Protein AF-A0A0D7E0D4-F1 (afdb_monomer_lite)

pLDDT: mean 82.54, std 16.62, range [29.22, 98.38]

Organism: Rhodopseudomonas palustris (NCBI:txid1076)

Structure (mmCIF, N/CA/C/O backbone):
data_AF-A0A0D7E0D4-F1
#
_entry.id   AF-A0A0D7E0D4-F1
#
loop_
_atom_site.group_PDB
_atom_site.id
_atom_site.type_symbol
_atom_site.label_atom_id
_atom_site.label_alt_id
_atom_site.label_comp_id
_atom_site.label_asym_id
_atom_site.label_entity_id
_atom_site.label_seq_id
_atom_site.pdbx_PDB_ins_code
_atom_site.Cartn_x
_atom_site.Cartn_y
_atom_site.Cartn_z
_atom_site.occupancy
_atom_site.B_iso_or_equiv
_atom_site.auth_seq_id
_atom_site.auth_comp_id
_atom_site.auth_asym_id
_atom_site.auth_atom_id
_atom_site.pdbx_PDB_model_num
ATOM 1 N N . THR A 1 1 ? 27.870 -10.662 -4.556 1.00 57.59 1 THR A N 1
ATOM 2 C CA . THR A 1 1 ? 27.276 -10.655 -5.918 1.00 57.59 1 THR A CA 1
ATOM 3 C C . THR A 1 1 ? 26.725 -9.267 -6.205 1.00 57.59 1 THR A C 1
ATOM 5 O O . THR A 1 1 ? 26.633 -8.483 -5.268 1.00 57.59 1 THR A O 1
ATOM 8 N N . LYS A 1 2 ? 26.373 -8.930 -7.459 1.00 58.34 2 LYS A N 1
ATOM 9 C CA . LYS A 1 2 ? 25.719 -7.643 -7.781 1.00 58.34 2 LYS A CA 1
ATOM 10 C C . LYS A 1 2 ? 24.491 -7.427 -6.877 1.00 58.34 2 LYS A C 1
ATOM 12 O O . LYS A 1 2 ? 24.387 -6.380 -6.259 1.00 58.34 2 LYS A O 1
ATOM 17 N N . SER A 1 3 ? 23.667 -8.460 -6.689 1.00 55.66 3 SER A N 1
ATOM 18 C CA . SER A 1 3 ? 22.492 -8.448 -5.804 1.00 55.66 3 SER A CA 1
ATOM 19 C C . SER A 1 3 ? 22.820 -8.117 -4.343 1.00 55.66 3 SER A C 1
ATOM 21 O O . SER A 1 3 ? 22.137 -7.294 -3.750 1.00 55.66 3 SER A O 1
ATOM 23 N N . ALA A 1 4 ? 23.897 -8.683 -3.782 1.00 60.97 4 ALA A N 1
ATOM 24 C CA . ALA A 1 4 ? 24.323 -8.384 -2.411 1.00 60.97 4 ALA A CA 1
ATOM 25 C C . ALA A 1 4 ? 24.809 -6.931 -2.238 1.00 60.97 4 ALA A C 1
ATOM 27 O O . ALA A 1 4 ? 24.509 -6.309 -1.228 1.00 60.97 4 ALA A O 1
ATOM 28 N N . LEU A 1 5 ? 25.504 -6.377 -3.239 1.00 62.91 5 LEU A N 1
ATOM 29 C CA . LEU A 1 5 ? 25.974 -4.988 -3.209 1.00 62.91 5 LEU A CA 1
ATOM 30 C C . LEU A 1 5 ? 24.803 -3.991 -3.310 1.00 62.91 5 LEU A C 1
ATOM 32 O O . LEU A 1 5 ? 24.777 -2.994 -2.601 1.00 62.91 5 LEU A O 1
ATOM 36 N N . TYR A 1 6 ? 23.811 -4.278 -4.162 1.00 60.16 6 TYR A N 1
ATOM 37 C CA . TYR A 1 6 ? 22.589 -3.468 -4.247 1.00 60.16 6 TYR A CA 1
ATOM 38 C C . TYR A 1 6 ? 21.739 -3.572 -2.975 1.00 60.16 6 TYR A C 1
ATOM 40 O O . TYR A 1 6 ? 21.201 -2.564 -2.532 1.00 60.16 6 TYR A O 1
ATOM 48 N N . ALA A 1 7 ? 21.641 -4.760 -2.367 1.00 60.97 7 ALA A N 1
ATOM 49 C CA . ALA A 1 7 ? 20.946 -4.936 -1.094 1.00 60.97 7 ALA A CA 1
ATOM 50 C C . ALA A 1 7 ? 21.592 -4.107 0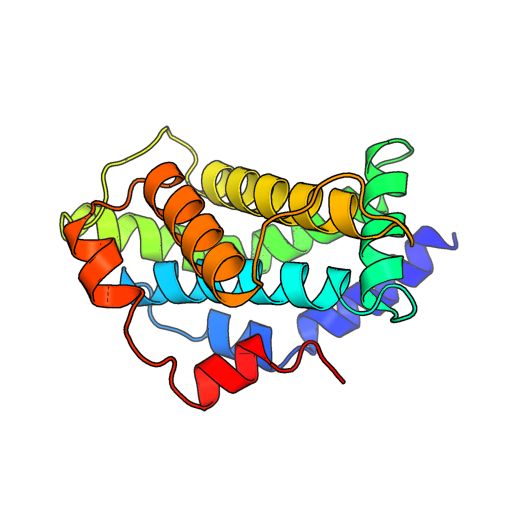.028 1.00 60.97 7 ALA A C 1
ATOM 52 O O . ALA A 1 7 ? 20.876 -3.462 0.783 1.00 60.97 7 ALA A O 1
ATOM 53 N N . GLU A 1 8 ? 22.926 -4.071 0.101 1.00 60.62 8 GLU A N 1
ATOM 54 C CA . GLU A 1 8 ? 23.665 -3.280 1.093 1.00 60.62 8 GLU A CA 1
ATOM 55 C C . GLU A 1 8 ? 23.474 -1.764 0.900 1.00 60.62 8 GLU A C 1
ATOM 57 O O . GLU A 1 8 ? 23.229 -1.054 1.869 1.00 60.62 8 GLU A O 1
ATOM 62 N N . ILE A 1 9 ? 23.479 -1.272 -0.344 1.00 62.53 9 ILE A N 1
ATOM 63 C CA . ILE A 1 9 ? 23.213 0.147 -0.653 1.00 62.53 9 ILE A CA 1
ATOM 64 C C . ILE A 1 9 ? 21.772 0.536 -0.277 1.00 62.53 9 ILE A C 1
ATOM 66 O O . ILE A 1 9 ? 21.544 1.555 0.367 1.00 62.53 9 ILE A O 1
ATOM 70 N N . LEU A 1 10 ? 20.791 -0.311 -0.594 1.00 57.97 10 LEU A N 1
ATOM 71 C CA . LEU A 1 10 ? 19.379 -0.055 -0.276 1.00 57.97 10 LEU A CA 1
ATOM 72 C C . LEU A 1 10 ? 19.055 -0.223 1.218 1.00 57.97 10 LEU A C 1
ATOM 74 O O . LEU A 1 10 ? 18.122 0.396 1.741 1.00 57.97 10 LEU A O 1
ATOM 78 N N . ALA A 1 11 ? 19.840 -1.034 1.929 1.00 58.31 11 ALA A N 1
ATOM 79 C CA . ALA A 1 11 ? 19.812 -1.085 3.383 1.00 58.31 11 ALA A CA 1
ATOM 80 C C . ALA A 1 11 ? 20.199 0.269 3.990 1.00 58.31 11 ALA A C 1
ATOM 82 O O . ALA A 1 11 ? 19.613 0.677 4.982 1.00 58.31 11 ALA A O 1
ATOM 83 N N . ASP A 1 12 ? 21.129 0.998 3.394 1.00 56.28 12 ASP A N 1
ATOM 84 C CA . ASP A 1 12 ? 21.481 2.323 3.896 1.00 56.28 12 ASP A CA 1
ATOM 85 C C . ASP A 1 12 ? 20.400 3.355 3.516 1.00 56.28 12 ASP A C 1
ATOM 87 O O . ASP A 1 12 ? 19.991 4.175 4.334 1.00 56.28 12 ASP A O 1
ATOM 91 N N . GLU A 1 13 ? 19.817 3.246 2.317 1.00 55.47 13 GLU A N 1
ATOM 92 C CA . GLU A 1 13 ? 18.820 4.202 1.814 1.00 55.47 13 GLU A CA 1
ATOM 93 C C . GLU A 1 13 ? 17.465 4.161 2.537 1.00 55.47 13 GLU A C 1
ATOM 95 O O . GLU A 1 13 ? 16.979 5.216 2.945 1.00 55.47 13 GLU A O 1
ATOM 100 N N . CYS A 1 14 ? 16.854 2.989 2.785 1.00 54.41 14 CYS A N 1
ATOM 101 C CA . CYS A 1 14 ? 15.594 2.974 3.556 1.00 54.41 14 CYS A CA 1
ATOM 102 C C . CYS A 1 14 ? 15.809 3.390 5.023 1.00 54.41 14 CYS A C 1
ATOM 104 O O . CYS A 1 14 ? 14.883 3.893 5.655 1.00 54.41 14 CYS A O 1
ATOM 106 N N . ASP A 1 15 ? 17.016 3.191 5.572 1.00 53.97 15 ASP A N 1
ATOM 107 C CA . ASP A 1 15 ? 17.355 3.664 6.923 1.00 53.97 15 ASP A CA 1
ATOM 108 C C . ASP A 1 15 ? 17.705 5.152 6.931 1.00 53.97 15 ASP A C 1
ATOM 110 O O . ASP A 1 15 ? 17.663 5.783 7.988 1.00 53.97 15 ASP A O 1
ATOM 114 N N . ALA A 1 16 ? 18.027 5.741 5.780 1.00 50.19 16 ALA A N 1
ATOM 115 C CA . ALA A 1 16 ? 18.316 7.157 5.621 1.00 50.19 16 ALA A CA 1
ATOM 116 C C . ALA A 1 16 ? 17.077 7.986 5.250 1.00 50.19 16 ALA A C 1
ATOM 118 O O . ALA A 1 16 ? 17.073 9.174 5.579 1.00 50.19 16 ALA A O 1
ATOM 119 N N . ASP A 1 17 ? 16.030 7.384 4.668 1.00 59.03 17 ASP A N 1
ATOM 120 C CA . ASP A 1 17 ? 14.858 8.093 4.142 1.00 59.03 17 ASP A CA 1
ATOM 121 C C . ASP A 1 17 ? 14.114 8.913 5.224 1.00 59.03 17 ASP A C 1
ATOM 123 O O . ASP A 1 17 ? 13.445 8.362 6.110 1.00 59.03 17 ASP A O 1
ATOM 127 N N . PRO A 1 18 ? 14.199 10.257 5.173 1.00 58.72 18 PRO A N 1
ATOM 128 C CA . PRO A 1 18 ? 13.517 11.135 6.116 1.00 58.72 18 PRO A CA 1
ATOM 129 C C . PRO A 1 18 ? 11.992 11.071 5.999 1.00 58.72 18 PRO A C 1
ATOM 131 O O . PRO A 1 18 ? 11.300 11.367 6.974 1.00 58.72 18 PRO A O 1
ATOM 134 N N . GLY A 1 19 ? 11.468 10.723 4.822 1.00 62.59 19 GLY A N 1
ATOM 135 C CA . GLY A 1 19 ? 10.041 10.634 4.577 1.00 62.59 19 GLY A CA 1
ATOM 136 C C . GLY A 1 19 ? 9.424 9.400 5.207 1.00 62.59 19 GLY A C 1
ATOM 137 O O . GLY A 1 19 ? 8.517 9.520 6.036 1.00 62.59 19 GLY A O 1
ATOM 138 N N . LEU A 1 20 ? 10.009 8.233 4.947 1.00 65.19 20 LEU A N 1
ATOM 139 C CA . LEU A 1 20 ? 9.653 7.006 5.649 1.00 65.19 20 LEU A CA 1
ATOM 140 C C . LEU A 1 20 ? 9.763 7.172 7.173 1.00 65.19 20 LEU A C 1
ATOM 142 O O . LEU A 1 20 ? 8.836 6.820 7.898 1.00 65.19 20 LEU A O 1
ATOM 146 N N . LYS A 1 21 ? 10.830 7.806 7.680 1.00 68.12 21 LYS A N 1
ATOM 147 C CA . LYS A 1 21 ? 10.969 8.117 9.119 1.00 68.12 21 LYS A CA 1
ATOM 148 C C . LYS A 1 21 ? 9.845 8.999 9.662 1.00 68.12 21 LYS A C 1
ATOM 150 O O . LYS A 1 21 ? 9.375 8.759 10.772 1.00 68.12 21 LYS A O 1
ATOM 155 N N . GLY A 1 22 ? 9.416 10.006 8.901 1.00 69.12 22 GLY A N 1
ATOM 156 C CA . GLY A 1 22 ? 8.296 10.872 9.270 1.00 69.12 22 GLY A CA 1
ATOM 157 C C . GLY A 1 22 ? 6.977 10.105 9.373 1.00 69.12 22 GLY A C 1
ATOM 158 O O . GLY A 1 22 ? 6.237 10.294 10.335 1.00 69.12 22 GLY A O 1
ATOM 159 N N . LEU A 1 23 ? 6.718 9.190 8.433 1.00 69.44 23 LEU A N 1
ATOM 160 C CA . LEU A 1 23 ? 5.543 8.311 8.450 1.00 69.44 23 LEU A CA 1
ATOM 161 C C . LEU A 1 23 ? 5.565 7.333 9.629 1.00 69.44 23 LEU A C 1
ATOM 163 O O . LEU A 1 23 ? 4.542 7.127 10.278 1.00 69.44 23 LEU A O 1
ATOM 167 N N . LEU A 1 24 ? 6.732 6.763 9.935 1.00 72.12 24 LEU A N 1
ATOM 168 C CA . LEU A 1 24 ? 6.920 5.832 11.052 1.00 72.12 24 LEU A CA 1
ATOM 169 C C . LEU A 1 24 ? 6.795 6.503 12.430 1.00 72.12 24 LEU A C 1
ATOM 171 O O . LEU A 1 24 ? 6.520 5.820 13.414 1.00 72.12 24 LEU A O 1
ATOM 175 N N . ALA A 1 25 ? 6.989 7.821 12.511 1.00 79.06 25 ALA A N 1
ATOM 176 C CA . ALA A 1 25 ? 6.849 8.591 13.747 1.00 79.06 25 ALA A CA 1
ATOM 177 C C . ALA A 1 25 ? 5.394 8.979 14.075 1.00 79.06 25 ALA A C 1
ATOM 179 O O . ALA A 1 25 ? 5.139 9.518 15.154 1.00 79.06 25 ALA A O 1
ATOM 180 N N . LEU A 1 26 ? 4.447 8.739 13.161 1.00 82.31 26 LEU A N 1
ATOM 181 C CA . LEU A 1 26 ? 3.038 9.055 13.379 1.00 82.31 26 LEU A CA 1
ATOM 182 C C . LEU A 1 26 ? 2.428 8.157 14.461 1.00 82.31 26 LEU A C 1
ATOM 184 O O . LEU A 1 26 ? 2.686 6.954 14.528 1.00 82.31 26 LEU A O 1
ATOM 188 N N . GLU A 1 27 ? 1.560 8.739 15.288 1.00 90.88 27 GLU A N 1
ATOM 189 C CA . GLU A 1 27 ? 0.795 7.969 16.266 1.00 90.88 27 GLU A CA 1
ATOM 190 C C . GLU A 1 27 ? -0.191 7.031 15.544 1.00 90.88 27 GLU A C 1
ATOM 192 O O . GLU A 1 27 ? -0.922 7.483 14.656 1.00 90.88 27 GLU A O 1
ATOM 197 N N . PRO A 1 28 ? -0.258 5.733 15.891 1.00 94.88 28 PRO A N 1
ATOM 198 C CA . PRO A 1 28 ? -1.167 4.805 15.227 1.00 94.88 28 PRO A CA 1
ATOM 199 C C . PRO A 1 28 ? -2.644 5.208 15.355 1.00 94.88 28 PRO A C 1
ATOM 201 O O . PRO A 1 28 ? -3.175 5.330 16.460 1.00 94.88 28 PRO A O 1
ATOM 204 N N . SER A 1 29 ? -3.322 5.376 14.219 1.00 95.69 29 SER A N 1
ATOM 205 C CA . SER A 1 29 ? -4.721 5.818 14.127 1.00 95.69 29 SER A CA 1
ATOM 206 C C . SER A 1 29 ? -5.329 5.467 12.762 1.00 95.69 29 SER A C 1
ATOM 208 O O . SER A 1 29 ? -4.601 5.103 11.835 1.00 95.69 29 SER A O 1
ATOM 210 N N . THR A 1 30 ? -6.651 5.615 12.606 1.00 96.56 30 THR A N 1
ATOM 211 C CA . THR A 1 30 ? -7.327 5.495 11.299 1.00 96.56 30 THR A CA 1
ATOM 212 C C . THR A 1 30 ? -6.719 6.451 10.269 1.00 96.56 30 THR A C 1
ATOM 214 O O . THR A 1 30 ? -6.446 6.058 9.136 1.00 96.56 30 THR A O 1
ATOM 217 N N . GLU A 1 31 ? -6.416 7.684 10.678 1.00 94.38 31 GLU A N 1
ATOM 218 C CA . GLU A 1 31 ? -5.762 8.684 9.832 1.00 94.38 31 GLU A CA 1
ATOM 219 C C . GLU A 1 31 ? -4.360 8.243 9.398 1.00 94.38 31 GLU A C 1
ATOM 221 O O . GLU A 1 31 ? -4.038 8.293 8.212 1.00 94.38 31 GLU A O 1
ATOM 226 N N . THR A 1 32 ? -3.547 7.732 10.324 1.00 92.75 32 THR A N 1
ATOM 227 C CA . THR A 1 32 ? -2.203 7.216 10.021 1.00 92.75 32 THR A CA 1
ATOM 228 C C . THR A 1 32 ? -2.256 6.065 9.022 1.00 92.75 32 THR A C 1
ATOM 230 O O . THR A 1 32 ? -1.444 6.013 8.099 1.00 92.75 32 THR A O 1
ATOM 233 N N . LEU A 1 33 ? -3.243 5.173 9.137 1.00 94.62 33 LEU A N 1
ATOM 234 C CA . LEU A 1 33 ? -3.441 4.090 8.174 1.00 94.62 33 LEU A CA 1
ATOM 235 C C . LEU A 1 33 ? -3.744 4.620 6.764 1.00 94.62 33 LEU A C 1
ATOM 237 O O . LEU A 1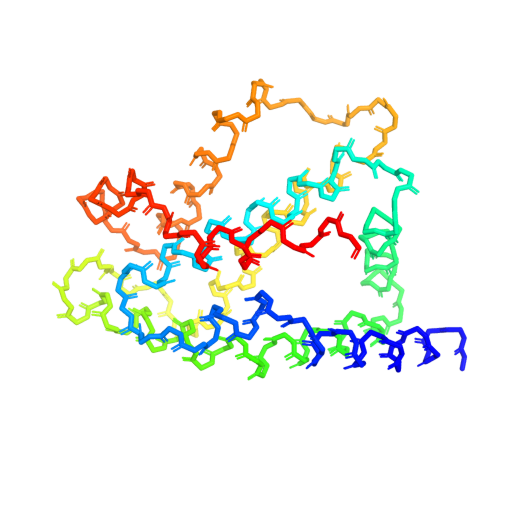 33 ? -3.173 4.133 5.787 1.00 94.62 33 LEU A O 1
ATOM 241 N N . VAL A 1 34 ? -4.598 5.641 6.656 1.00 94.69 34 VAL A N 1
ATOM 242 C CA . VAL A 1 34 ? -4.905 6.302 5.379 1.00 94.69 34 VAL A CA 1
ATOM 243 C C . VAL A 1 34 ? -3.668 6.991 4.808 1.00 94.69 34 VAL A C 1
ATOM 245 O O . VAL A 1 34 ? -3.390 6.854 3.618 1.00 94.69 34 VAL A O 1
ATOM 248 N N . VAL A 1 35 ? -2.885 7.675 5.644 1.00 91.00 35 VAL A N 1
ATOM 249 C CA . VAL A 1 35 ? -1.636 8.335 5.238 1.00 91.00 35 VAL A CA 1
ATOM 250 C C . VAL A 1 35 ? -0.626 7.315 4.697 1.00 91.00 35 VAL A C 1
ATOM 252 O O . VAL A 1 35 ? -0.042 7.552 3.642 1.00 91.00 35 VAL A O 1
ATOM 255 N N . LEU A 1 36 ? -0.459 6.161 5.357 1.00 90.75 36 LEU A N 1
ATOM 256 C CA . LEU A 1 36 ? 0.427 5.086 4.892 1.00 90.75 36 LEU A CA 1
ATOM 257 C C . LEU A 1 36 ? 0.013 4.558 3.513 1.00 90.75 36 LEU A C 1
ATOM 259 O O . LEU A 1 36 ? 0.857 4.400 2.631 1.00 90.75 36 LEU A O 1
ATOM 263 N N . VAL A 1 37 ? -1.285 4.314 3.306 1.00 93.31 37 VAL A N 1
ATOM 264 C CA . VAL A 1 37 ? -1.796 3.840 2.011 1.00 93.31 37 VAL A CA 1
ATOM 265 C C . VAL A 1 37 ? -1.603 4.893 0.922 1.00 93.31 37 VAL A C 1
ATOM 267 O O . VAL A 1 37 ? -1.126 4.556 -0.159 1.00 93.31 37 VAL A O 1
ATOM 270 N N . ARG A 1 38 ? -1.912 6.164 1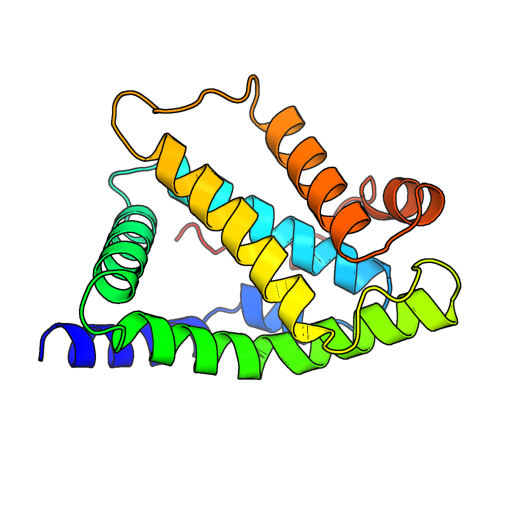.200 1.00 90.75 38 ARG A N 1
ATOM 271 C CA . ARG A 1 38 ? -1.701 7.264 0.245 1.00 90.75 38 ARG A CA 1
ATOM 272 C C . ARG A 1 38 ? -0.232 7.428 -0.122 1.00 90.75 38 ARG A C 1
ATOM 274 O O . ARG A 1 38 ? 0.071 7.578 -1.301 1.00 90.75 38 ARG A O 1
ATOM 281 N N . GLY A 1 39 ? 0.667 7.359 0.860 1.00 85.94 39 GLY A N 1
ATOM 282 C CA . GLY A 1 39 ? 2.108 7.431 0.624 1.00 85.94 39 GLY A CA 1
ATOM 283 C C . GLY A 1 39 ? 2.587 6.313 -0.293 1.00 85.94 39 GLY A C 1
ATOM 284 O O . GLY A 1 39 ? 3.199 6.580 -1.320 1.00 85.94 39 GLY A O 1
ATOM 285 N N . MET A 1 40 ? 2.187 5.075 -0.000 1.00 88.50 40 MET A N 1
ATOM 286 C CA . MET A 1 40 ? 2.501 3.925 -0.845 1.00 88.50 40 MET A CA 1
ATOM 287 C C . MET A 1 40 ? 1.943 4.067 -2.273 1.00 88.50 40 MET A C 1
ATOM 289 O O . MET A 1 40 ? 2.648 3.791 -3.239 1.00 88.50 40 MET A O 1
ATOM 293 N N . VAL A 1 41 ? 0.695 4.512 -2.448 1.00 91.31 41 VAL A N 1
ATOM 294 C CA . VAL A 1 41 ? 0.124 4.732 -3.791 1.00 91.31 41 VAL A CA 1
ATOM 295 C C . VAL A 1 41 ? 0.883 5.834 -4.538 1.00 91.31 41 VAL A C 1
ATOM 297 O O . VAL A 1 41 ? 1.211 5.658 -5.713 1.00 91.31 41 VAL A O 1
ATOM 300 N N . GLY A 1 42 ? 1.190 6.941 -3.859 1.00 86.31 42 GLY A N 1
ATOM 301 C CA . GLY A 1 42 ? 1.965 8.053 -4.405 1.00 86.31 42 GLY A CA 1
ATOM 302 C C . GLY A 1 42 ? 3.348 7.618 -4.887 1.00 86.31 42 GLY A C 1
ATOM 303 O O . GLY A 1 42 ? 3.721 7.960 -6.011 1.00 86.31 42 GLY A O 1
ATOM 304 N N . HIS A 1 43 ? 4.046 6.803 -4.094 1.00 83.19 43 HIS A N 1
ATOM 305 C CA . HIS A 1 43 ? 5.365 6.261 -4.413 1.00 83.19 43 HIS A CA 1
ATOM 306 C C . HIS A 1 43 ? 5.395 5.505 -5.737 1.00 83.19 43 HIS A C 1
ATOM 308 O O . HIS A 1 43 ? 6.072 5.885 -6.695 1.00 83.19 43 HIS A O 1
ATOM 314 N N . PHE A 1 44 ? 4.585 4.450 -5.836 1.00 86.81 44 PHE A N 1
ATOM 315 C CA . PHE A 1 44 ? 4.563 3.600 -7.023 1.00 86.81 44 PHE A CA 1
ATOM 316 C C . PHE A 1 44 ? 4.002 4.332 -8.249 1.00 86.81 44 PHE A C 1
ATOM 318 O O . PHE A 1 44 ? 4.396 4.037 -9.382 1.00 86.81 44 PHE A O 1
ATOM 325 N N . ARG A 1 45 ? 3.122 5.325 -8.051 1.00 86.12 45 ARG A N 1
ATOM 326 C CA . ARG A 1 45 ? 2.672 6.206 -9.136 1.00 86.12 45 ARG A CA 1
ATOM 327 C C . ARG A 1 45 ? 3.846 7.009 -9.697 1.00 86.12 45 ARG A C 1
ATOM 329 O O . ARG A 1 45 ? 4.059 6.947 -10.908 1.00 86.12 45 ARG A O 1
ATOM 336 N N . GLN A 1 46 ? 4.606 7.697 -8.842 1.00 81.94 46 GLN A N 1
ATOM 337 C CA . GLN A 1 46 ? 5.777 8.494 -9.236 1.00 81.94 46 GLN A CA 1
ATOM 338 C C . GLN A 1 46 ? 6.832 7.628 -9.938 1.00 81.94 46 GLN A C 1
ATOM 340 O O . GLN A 1 46 ? 7.262 7.960 -11.044 1.00 81.94 46 GLN A O 1
ATOM 345 N N . ALA A 1 47 ? 7.147 6.457 -9.376 1.00 81.31 47 ALA A N 1
ATOM 346 C CA . ALA A 1 47 ? 8.095 5.500 -9.951 1.00 81.31 47 ALA A CA 1
ATOM 347 C C . ALA A 1 47 ? 7.744 5.078 -11.391 1.00 81.31 47 ALA A C 1
ATOM 349 O O . ALA A 1 47 ? 8.623 4.794 -12.205 1.00 81.31 47 ALA A O 1
ATOM 350 N N . SER A 1 48 ? 6.450 5.043 -11.727 1.00 82.12 48 SER A N 1
ATOM 351 C CA . SER A 1 48 ? 5.978 4.678 -13.067 1.00 82.12 48 SER A CA 1
ATOM 352 C C . SER A 1 48 ? 5.952 5.832 -14.080 1.00 82.12 48 SER A C 1
ATOM 354 O O . SER A 1 48 ? 5.846 5.580 -15.278 1.00 82.12 48 SER A O 1
ATOM 356 N N . GLU A 1 49 ? 6.038 7.087 -13.630 1.00 80.88 49 GLU A N 1
ATOM 357 C CA . GLU A 1 49 ? 5.942 8.279 -14.489 1.00 80.88 49 GLU A CA 1
ATOM 358 C C . GLU A 1 49 ? 7.282 8.713 -15.080 1.00 80.88 49 GLU A C 1
ATOM 360 O O . GLU A 1 49 ? 7.305 9.382 -16.114 1.00 80.88 49 GLU A O 1
ATOM 365 N N . ALA A 1 50 ? 8.391 8.277 -14.482 1.00 76.38 50 ALA A N 1
ATOM 366 C CA . ALA A 1 50 ? 9.737 8.535 -14.974 1.00 76.38 50 ALA A CA 1
ATOM 367 C C . ALA A 1 50 ? 10.522 7.218 -15.161 1.00 76.38 50 ALA A C 1
ATOM 369 O O . ALA A 1 50 ? 11.390 6.893 -14.354 1.00 76.38 50 ALA A O 1
ATOM 370 N N . PRO A 1 51 ? 10.268 6.449 -16.243 1.00 65.50 51 PRO A N 1
ATOM 371 C CA . PRO A 1 51 ? 10.833 5.106 -16.435 1.00 65.50 51 PRO A CA 1
ATOM 372 C C . PRO A 1 51 ? 12.366 5.042 -16.545 1.00 65.50 51 PRO A C 1
ATOM 374 O O . PRO A 1 51 ? 12.947 3.957 -16.459 1.00 65.50 51 PRO A O 1
ATOM 377 N N . GLU A 1 52 ? 13.011 6.185 -16.784 1.00 67.44 52 GLU A N 1
ATOM 378 C CA . GLU A 1 52 ? 14.470 6.323 -16.855 1.00 67.44 52 GLU A CA 1
ATOM 379 C C . GLU A 1 52 ? 15.118 6.622 -15.496 1.00 67.44 52 GLU A C 1
ATOM 381 O O . GLU A 1 52 ? 16.337 6.524 -15.371 1.00 67.44 52 GLU A O 1
ATOM 386 N N . GLN A 1 53 ? 14.326 6.963 -14.477 1.00 73.44 53 GLN A N 1
ATOM 387 C CA . GLN A 1 53 ? 14.835 7.207 -13.133 1.00 73.44 53 GLN A CA 1
ATOM 388 C C . GLN A 1 53 ? 15.166 5.902 -12.409 1.00 73.44 53 GLN A C 1
ATOM 390 O O . GLN A 1 53 ? 14.693 4.814 -12.753 1.00 73.44 53 GLN A O 1
ATOM 395 N N . GLU A 1 54 ? 15.998 6.031 -11.380 1.00 73.50 54 GLU A N 1
ATOM 396 C CA . GLU A 1 54 ? 16.494 4.914 -10.585 1.00 73.50 54 GLU A CA 1
ATOM 397 C C . GLU A 1 54 ? 15.359 4.058 -10.007 1.00 73.50 54 GLU A C 1
ATOM 399 O O . GLU A 1 54 ? 15.424 2.830 -10.061 1.00 73.50 54 GLU A O 1
ATOM 404 N N . GLU A 1 55 ? 14.270 4.688 -9.568 1.00 74.38 55 GLU A N 1
ATOM 405 C CA . GLU A 1 55 ? 13.125 4.002 -8.972 1.00 74.38 55 GLU A CA 1
ATOM 406 C C . GLU A 1 55 ? 12.453 3.014 -9.940 1.00 74.38 55 GLU A C 1
ATOM 408 O O . GLU A 1 55 ? 12.167 1.867 -9.596 1.00 74.38 55 GLU A O 1
ATOM 413 N N . ALA A 1 56 ? 12.314 3.381 -11.215 1.00 79.38 56 ALA A N 1
ATOM 414 C CA . ALA A 1 56 ? 11.800 2.475 -12.238 1.00 79.38 56 ALA A CA 1
ATOM 415 C C . ALA A 1 56 ? 12.724 1.264 -12.471 1.00 79.38 56 ALA A C 1
ATOM 417 O O . ALA A 1 56 ? 12.253 0.160 -12.768 1.00 79.38 56 ALA A O 1
ATOM 418 N N . GLN A 1 57 ? 14.041 1.444 -12.329 1.00 81.81 57 GLN A N 1
ATOM 419 C CA . GLN A 1 57 ? 15.002 0.340 -12.389 1.00 81.81 57 GLN A CA 1
ATOM 420 C C . GLN A 1 57 ? 14.916 -0.549 -11.144 1.00 81.81 57 GLN A C 1
ATOM 422 O O . GLN A 1 57 ? 15.015 -1.772 -11.271 1.00 81.81 57 GLN A O 1
ATOM 427 N N . ARG A 1 58 ? 14.655 0.030 -9.966 1.00 81.25 58 ARG A N 1
ATOM 428 C CA . ARG A 1 58 ? 14.415 -0.718 -8.723 1.00 81.25 58 ARG A CA 1
ATOM 429 C C . ARG A 1 58 ? 13.179 -1.607 -8.836 1.00 81.25 58 ARG A C 1
ATOM 431 O O . ARG A 1 58 ? 13.263 -2.786 -8.495 1.00 81.25 58 ARG A O 1
ATOM 438 N N . LEU A 1 59 ? 12.084 -1.116 -9.423 1.00 86.81 59 LEU A N 1
ATOM 439 C CA . LEU A 1 59 ? 10.893 -1.936 -9.694 1.00 86.81 59 LEU A CA 1
ATOM 440 C C . LEU A 1 59 ? 11.200 -3.138 -10.602 1.00 86.81 59 LEU A C 1
ATOM 442 O O . LEU A 1 59 ? 10.745 -4.254 -10.339 1.00 86.81 59 LEU A O 1
ATOM 446 N N . ARG A 1 60 ? 12.004 -2.933 -11.656 1.00 88.62 60 ARG A N 1
ATOM 447 C CA . ARG A 1 60 ? 12.437 -4.019 -12.555 1.00 88.62 60 ARG A CA 1
ATOM 448 C C . ARG A 1 60 ? 13.306 -5.035 -11.821 1.00 88.62 60 ARG A C 1
ATOM 450 O O . ARG A 1 60 ? 13.075 -6.230 -11.964 1.00 88.62 60 ARG A O 1
ATOM 457 N N . LEU A 1 61 ? 14.270 -4.574 -11.022 1.00 87.19 61 LEU A N 1
ATOM 458 C CA . LEU A 1 61 ? 15.138 -5.445 -10.228 1.00 87.19 61 LEU A CA 1
ATOM 459 C C . LEU A 1 61 ? 14.338 -6.269 -9.213 1.00 87.19 61 LEU A C 1
ATOM 461 O O . LEU A 1 61 ? 14.570 -7.471 -9.095 1.00 87.19 61 LEU A O 1
ATOM 465 N N . MET A 1 62 ? 13.378 -5.641 -8.528 1.00 88.12 62 MET A N 1
ATOM 466 C CA . MET A 1 62 ? 12.457 -6.319 -7.618 1.00 88.12 62 MET A CA 1
ATOM 467 C C . MET A 1 62 ? 11.718 -7.447 -8.340 1.00 88.12 62 MET A C 1
ATOM 469 O O . MET A 1 62 ? 11.769 -8.587 -7.886 1.00 88.12 62 MET A O 1
ATOM 473 N N . MET A 1 63 ? 11.086 -7.154 -9.484 1.00 91.81 63 MET A N 1
ATOM 474 C CA . MET A 1 63 ? 10.330 -8.154 -10.247 1.00 91.81 63 MET A CA 1
ATOM 475 C C . MET A 1 63 ? 11.218 -9.304 -10.733 1.00 91.81 63 MET A C 1
ATOM 477 O O . MET A 1 63 ? 10.845 -10.464 -10.583 1.00 91.81 63 MET A O 1
ATOM 481 N N . THR A 1 64 ? 12.402 -9.002 -11.275 1.00 91.31 64 THR A N 1
ATOM 482 C CA . THR A 1 64 ? 13.360 -10.031 -11.704 1.00 91.31 64 THR A CA 1
ATOM 483 C C . THR A 1 64 ? 13.775 -10.911 -10.529 1.00 91.31 64 THR A C 1
ATOM 485 O O . THR A 1 64 ? 13.710 -12.131 -10.631 1.00 91.31 64 THR A O 1
ATOM 488 N N . SER A 1 65 ? 14.109 -10.319 -9.374 1.00 89.94 65 SER A N 1
ATOM 489 C CA . SER A 1 65 ? 14.449 -11.103 -8.184 1.00 89.94 65 SER A CA 1
ATOM 490 C C . SER A 1 65 ? 13.292 -11.995 -7.736 1.00 89.94 65 SER A C 1
ATOM 492 O O . SER A 1 65 ? 13.544 -13.139 -7.384 1.00 89.94 65 SER A O 1
ATOM 494 N N . GLN A 1 66 ? 12.034 -11.541 -7.795 1.00 90.06 66 GLN A N 1
ATOM 495 C CA . GLN A 1 66 ? 10.884 -12.381 -7.416 1.00 90.06 66 GLN A CA 1
ATOM 496 C C . GLN A 1 66 ? 10.717 -13.624 -8.286 1.00 90.06 66 GLN A C 1
ATOM 498 O O . GLN A 1 66 ? 10.258 -14.654 -7.796 1.00 90.06 66 GLN A O 1
ATOM 503 N N . ILE A 1 67 ? 11.028 -13.502 -9.576 1.00 93.81 67 ILE A N 1
ATOM 504 C CA . ILE A 1 67 ? 10.895 -14.595 -10.542 1.00 93.81 67 ILE A CA 1
ATOM 505 C C . ILE A 1 67 ? 12.084 -15.562 -10.436 1.00 93.81 67 ILE A C 1
ATOM 507 O O . ILE A 1 67 ? 11.904 -16.759 -10.655 1.00 93.81 67 ILE A O 1
ATOM 511 N N . ASP A 1 68 ? 13.265 -15.051 -10.083 1.00 92.81 68 ASP A N 1
ATOM 512 C CA . ASP A 1 68 ? 14.515 -15.808 -10.056 1.00 92.81 68 ASP A CA 1
ATOM 513 C C . ASP A 1 68 ? 14.870 -16.321 -8.637 1.00 92.81 68 ASP A C 1
ATOM 515 O O . ASP A 1 68 ? 14.280 -17.282 -8.146 1.00 92.81 68 ASP A O 1
ATOM 519 N N . ASP A 1 69 ? 15.873 -15.730 -7.971 1.00 87.50 69 ASP A N 1
ATOM 520 C CA . ASP A 1 69 ? 16.450 -16.227 -6.704 1.00 87.50 69 ASP A CA 1
ATOM 521 C C . ASP A 1 69 ? 15.745 -15.725 -5.425 1.00 87.50 69 ASP A C 1
ATOM 523 O O . ASP A 1 69 ? 15.912 -16.264 -4.320 1.00 87.50 69 ASP A O 1
ATOM 527 N N . GLY A 1 70 ? 14.948 -14.669 -5.560 1.00 88.75 70 GLY A N 1
ATOM 528 C CA . GLY A 1 70 ? 14.259 -13.982 -4.480 1.00 88.75 70 GLY A CA 1
ATOM 529 C C . GLY A 1 70 ? 15.161 -13.345 -3.424 1.00 88.75 70 GLY A C 1
ATOM 530 O O . GLY A 1 70 ? 14.626 -12.909 -2.412 1.00 88.75 70 GLY A O 1
ATOM 531 N N . GLU A 1 71 ? 16.490 -13.304 -3.571 1.00 86.88 71 GLU A N 1
ATOM 532 C CA . GLU A 1 71 ? 17.384 -12.810 -2.509 1.00 86.88 71 GLU A CA 1
ATOM 533 C C . GLU A 1 71 ? 17.133 -11.337 -2.203 1.00 86.88 71 GLU A C 1
ATOM 535 O O . GLU A 1 71 ? 16.903 -10.962 -1.053 1.00 86.88 71 GLU A O 1
ATOM 540 N N . PHE A 1 72 ? 17.110 -10.520 -3.252 1.00 82.38 72 PHE A N 1
ATOM 541 C CA . PHE A 1 72 ? 16.867 -9.091 -3.140 1.00 82.38 72 PHE A CA 1
ATOM 542 C C . PHE A 1 72 ? 15.436 -8.790 -2.679 1.00 82.38 72 PHE A C 1
ATOM 544 O O . PHE A 1 72 ? 15.233 -7.994 -1.763 1.00 82.38 72 PHE A O 1
ATOM 551 N N . ALA A 1 73 ? 14.446 -9.475 -3.258 1.00 87.19 73 ALA A N 1
ATOM 552 C CA . ALA A 1 73 ? 13.047 -9.309 -2.873 1.00 87.19 73 ALA A CA 1
ATOM 553 C C . ALA A 1 73 ? 12.797 -9.681 -1.402 1.00 87.19 73 ALA A C 1
ATOM 555 O O . ALA A 1 73 ? 12.139 -8.939 -0.676 1.00 87.19 73 ALA A O 1
ATOM 556 N N . ARG A 1 74 ? 13.361 -10.804 -0.939 1.00 89.94 74 ARG A N 1
ATOM 557 C CA . ARG A 1 74 ? 13.239 -11.266 0.449 1.00 89.94 74 ARG A CA 1
ATOM 558 C C . ARG A 1 74 ? 13.877 -10.285 1.421 1.00 89.94 74 ARG A C 1
ATOM 560 O O . ARG A 1 74 ? 13.244 -9.946 2.413 1.00 89.94 74 ARG A O 1
ATOM 567 N N . PHE A 1 75 ? 15.080 -9.806 1.105 1.00 84.94 75 PHE A N 1
ATOM 568 C CA . PHE A 1 75 ? 15.773 -8.807 1.913 1.00 84.94 75 PHE A CA 1
ATOM 569 C C . PHE A 1 75 ? 14.937 -7.530 2.079 1.00 84.94 75 PHE A C 1
ATOM 571 O O . PHE A 1 75 ? 14.701 -7.077 3.198 1.00 84.94 75 PHE A O 1
ATOM 578 N N . LEU A 1 76 ? 14.427 -6.978 0.974 1.00 82.19 76 LEU A N 1
ATOM 579 C CA . LEU A 1 76 ? 13.613 -5.765 1.025 1.00 82.19 76 LEU A CA 1
ATOM 580 C C . LEU A 1 76 ? 12.287 -5.972 1.759 1.00 82.19 76 LEU A C 1
ATOM 582 O O . LEU A 1 76 ? 11.893 -5.114 2.542 1.00 82.19 76 LEU A O 1
ATOM 586 N N . TYR A 1 77 ? 11.606 -7.101 1.558 1.00 88.06 77 TYR A N 1
ATOM 587 C CA . TYR A 1 77 ? 10.361 -7.391 2.270 1.00 88.06 77 TYR A CA 1
ATOM 588 C C . TYR A 1 77 ? 10.556 -7.611 3.765 1.00 88.06 77 TYR A C 1
ATOM 590 O O . TYR A 1 77 ? 9.744 -7.130 4.553 1.00 88.06 77 TYR A O 1
ATOM 598 N N . GLU A 1 78 ? 11.637 -8.271 4.176 1.00 88.12 78 GLU A N 1
ATOM 599 C CA . GLU A 1 78 ? 11.994 -8.392 5.589 1.00 88.12 78 GLU A CA 1
ATOM 600 C C . GLU A 1 78 ? 12.252 -7.011 6.205 1.00 88.12 78 GLU A C 1
ATOM 602 O O . GLU A 1 78 ? 11.720 -6.678 7.270 1.00 88.12 78 GLU A O 1
ATOM 607 N N . LYS A 1 79 ? 12.981 -6.156 5.485 1.00 82.75 79 LYS A N 1
ATOM 608 C CA . LYS A 1 79 ? 13.278 -4.801 5.937 1.00 82.75 79 LYS A CA 1
ATOM 609 C C . LYS A 1 79 ? 12.024 -3.926 6.034 1.00 82.75 79 LYS A C 1
ATOM 611 O O . LYS A 1 79 ? 11.729 -3.402 7.104 1.00 82.75 79 LYS A O 1
ATOM 616 N N . ILE A 1 80 ? 11.247 -3.808 4.958 1.00 84.38 80 ILE A N 1
ATOM 617 C CA . ILE A 1 80 ? 9.998 -3.028 4.936 1.00 84.38 80 ILE A CA 1
ATOM 618 C C . ILE A 1 80 ? 9.014 -3.571 5.975 1.00 84.38 80 ILE A C 1
ATOM 620 O O . ILE A 1 80 ? 8.394 -2.797 6.701 1.00 84.38 80 ILE A O 1
ATOM 624 N N . GLY A 1 81 ? 8.899 -4.896 6.089 1.00 87.38 81 GLY A N 1
ATOM 625 C CA . GLY A 1 81 ? 8.037 -5.548 7.069 1.00 87.38 81 GLY A CA 1
ATOM 626 C C . GLY A 1 81 ? 8.410 -5.201 8.508 1.00 87.38 81 GLY A C 1
ATOM 627 O O . GLY A 1 81 ? 7.521 -4.910 9.308 1.00 87.38 81 GLY A O 1
ATOM 628 N N . SER A 1 82 ? 9.705 -5.176 8.836 1.00 87.38 82 SER A N 1
ATOM 629 C CA . SER A 1 82 ? 10.167 -4.802 10.180 1.00 87.38 82 SER A CA 1
ATOM 630 C C . SER A 1 82 ? 9.975 -3.313 10.488 1.00 87.38 82 SER A C 1
ATOM 632 O O . SER A 1 82 ? 9.629 -2.973 11.618 1.00 87.38 82 SER A O 1
ATOM 634 N N . LEU A 1 83 ? 10.120 -2.438 9.486 1.00 83.56 83 LEU A N 1
ATOM 635 C CA . LEU A 1 83 ? 9.913 -0.995 9.628 1.00 83.56 83 LEU A CA 1
ATOM 636 C C . LEU A 1 83 ? 8.425 -0.623 9.740 1.00 83.56 83 LEU A C 1
ATOM 638 O O . LEU A 1 83 ? 8.019 0.030 10.697 1.00 83.56 83 LEU A O 1
ATOM 642 N N . ILE A 1 84 ? 7.599 -1.041 8.778 1.00 85.19 84 ILE A N 1
ATOM 643 C CA . ILE A 1 84 ? 6.203 -0.591 8.637 1.00 85.19 84 ILE A CA 1
ATOM 644 C C . ILE A 1 84 ? 5.221 -1.460 9.423 1.00 85.19 84 ILE A C 1
ATOM 646 O O . ILE A 1 84 ? 4.181 -0.973 9.875 1.00 85.19 84 ILE A O 1
ATOM 650 N N . GLY A 1 85 ? 5.538 -2.740 9.619 1.00 91.00 85 GLY A N 1
ATOM 651 C CA . GLY A 1 85 ? 4.629 -3.703 10.237 1.00 91.00 85 GLY A CA 1
ATOM 652 C C . GLY A 1 85 ? 4.047 -3.258 11.585 1.00 91.00 85 GLY A C 1
ATOM 653 O O . GLY A 1 85 ? 2.826 -3.374 11.754 1.00 91.00 85 GLY A O 1
ATOM 654 N N . PRO A 1 86 ? 4.850 -2.706 12.520 1.00 93.00 86 PRO A N 1
ATOM 655 C CA . PRO A 1 86 ? 4.346 -2.220 13.802 1.00 93.00 86 PRO A CA 1
ATOM 656 C C . PRO A 1 86 ? 3.313 -1.092 13.671 1.00 93.00 86 PRO A C 1
ATOM 658 O O . PRO A 1 86 ? 2.218 -1.209 14.226 1.00 93.00 86 PRO A O 1
ATOM 661 N N . VAL A 1 87 ? 3.616 -0.027 12.914 1.00 92.38 87 VAL A N 1
ATOM 662 C CA . VAL A 1 87 ? 2.712 1.132 12.777 1.00 92.38 87 VAL A CA 1
ATOM 663 C C . VAL A 1 87 ? 1.455 0.776 11.985 1.00 92.38 87 VAL A C 1
ATOM 665 O O . VAL A 1 87 ? 0.359 1.179 12.375 1.00 92.38 87 VAL A O 1
ATOM 668 N N . PHE A 1 88 ? 1.578 -0.038 10.932 1.00 94.56 88 PHE A N 1
ATOM 669 C CA . PHE A 1 88 ? 0.438 -0.493 10.137 1.00 94.56 88 PHE A CA 1
ATOM 670 C C . PHE A 1 88 ? -0.525 -1.333 10.983 1.00 94.56 88 PHE A C 1
ATOM 672 O O . PHE A 1 88 ? -1.723 -1.055 11.027 1.00 94.56 88 PHE A O 1
ATOM 679 N N . THR A 1 89 ? 0.004 -2.331 11.699 1.00 96.12 89 THR A N 1
ATOM 680 C CA . THR A 1 89 ? -0.808 -3.236 12.524 1.00 96.12 89 THR A CA 1
ATOM 681 C C . THR A 1 89 ? -1.499 -2.476 13.649 1.00 96.12 89 THR A C 1
ATOM 683 O O . THR A 1 89 ? -2.709 -2.612 13.818 1.00 96.12 89 THR A O 1
ATOM 686 N N . ALA A 1 90 ? -0.765 -1.614 14.360 1.00 96.50 90 ALA A N 1
ATOM 687 C CA . ALA A 1 90 ? -1.336 -0.805 15.430 1.00 96.50 90 ALA A CA 1
ATOM 688 C C . ALA A 1 90 ? -2.412 0.165 14.912 1.00 96.50 90 ALA A C 1
ATOM 690 O O . ALA A 1 90 ? -3.439 0.342 15.564 1.00 96.50 90 ALA A O 1
ATOM 691 N N . SER A 1 91 ? -2.212 0.767 13.736 1.00 97.31 91 SER A N 1
ATOM 692 C CA . SER A 1 91 ? -3.184 1.692 13.138 1.00 97.31 91 SER A CA 1
ATOM 693 C C . SER A 1 91 ? -4.461 0.970 12.710 1.00 97.31 91 SER A C 1
ATOM 695 O O . SER A 1 91 ? -5.560 1.465 12.956 1.00 97.31 91 SER A O 1
ATOM 697 N N . LEU A 1 92 ? -4.336 -0.235 12.145 1.00 97.88 92 LEU A N 1
ATOM 698 C CA . LEU A 1 92 ? -5.484 -1.071 11.799 1.00 97.88 92 LEU A CA 1
ATOM 699 C C . LEU A 1 92 ? -6.255 -1.529 13.041 1.00 97.88 92 LEU A C 1
ATOM 701 O O . LEU A 1 92 ? -7.481 -1.448 13.061 1.00 97.88 92 LEU A O 1
ATOM 705 N N . ASP A 1 93 ? -5.563 -1.963 14.094 1.00 97.44 93 ASP A N 1
ATOM 706 C CA . ASP A 1 93 ? -6.210 -2.372 15.345 1.00 97.44 93 ASP A CA 1
ATOM 707 C C . ASP A 1 93 ? -6.971 -1.202 15.994 1.00 97.44 93 ASP A C 1
ATOM 709 O O . ASP A 1 93 ? -8.080 -1.384 16.501 1.00 97.44 93 ASP A O 1
ATOM 713 N N . ARG A 1 94 ? -6.418 0.017 15.925 1.00 97.69 94 ARG A N 1
ATOM 714 C CA . ARG A 1 94 ? -7.086 1.249 16.375 1.00 97.69 94 ARG A CA 1
ATOM 715 C C . ARG A 1 94 ? -8.322 1.571 15.542 1.00 97.69 94 ARG A C 1
ATOM 717 O O . ARG A 1 94 ? -9.363 1.850 16.130 1.00 97.69 94 ARG A O 1
ATOM 724 N N . ALA A 1 95 ? -8.230 1.481 14.216 1.00 98.06 95 ALA A N 1
ATOM 725 C CA . ALA A 1 95 ? -9.371 1.693 13.328 1.00 98.06 95 ALA A CA 1
ATOM 726 C C . ALA A 1 95 ? -10.499 0.686 13.608 1.00 98.06 95 ALA A C 1
ATOM 728 O O . ALA A 1 95 ? -11.669 1.056 13.674 1.00 98.06 95 ALA A O 1
ATOM 729 N N . VAL A 1 96 ? -10.159 -0.581 13.865 1.00 98.19 96 VAL A N 1
ATOM 730 C CA . VAL A 1 96 ? -11.142 -1.599 14.267 1.00 98.19 96 VAL A CA 1
ATOM 731 C C . VAL A 1 96 ? -11.771 -1.261 15.622 1.00 98.19 96 VAL A C 1
ATOM 733 O O . VAL A 1 96 ? -12.989 -1.331 15.764 1.00 98.19 96 VAL A O 1
ATOM 736 N N . ALA A 1 97 ? -10.971 -0.861 16.613 1.00 98.00 97 ALA A N 1
ATOM 737 C CA . ALA A 1 97 ? -11.476 -0.488 17.936 1.00 98.00 97 ALA A CA 1
ATOM 738 C C . ALA A 1 97 ? -12.382 0.758 17.909 1.00 98.00 97 ALA A C 1
ATOM 740 O O . ALA A 1 97 ? -13.311 0.851 18.710 1.00 98.00 97 ALA A O 1
ATOM 741 N N . ALA A 1 98 ? -12.128 1.694 16.990 1.00 97.56 98 ALA A N 1
ATOM 742 C CA . ALA A 1 98 ? -12.945 2.886 16.771 1.00 97.56 98 ALA A CA 1
ATOM 743 C C . ALA A 1 98 ? -14.245 2.603 15.990 1.00 97.56 98 ALA A C 1
ATOM 745 O O . ALA A 1 98 ? -15.153 3.428 15.997 1.00 97.56 98 ALA A O 1
ATOM 746 N N . GLY A 1 99 ? -14.360 1.433 15.350 1.00 98.00 99 GLY A N 1
ATOM 747 C CA . GLY A 1 99 ? -15.471 1.098 14.452 1.00 98.00 99 GLY A CA 1
ATOM 748 C C . GLY A 1 99 ? -15.287 1.600 13.014 1.00 98.00 99 GLY A C 1
ATOM 749 O O . GLY A 1 99 ? -16.165 1.388 12.176 1.00 98.00 99 GLY A O 1
ATOM 750 N N . ASP A 1 100 ? -14.137 2.199 12.706 1.00 98.38 100 ASP A N 1
ATOM 751 C CA . ASP A 1 100 ? -13.777 2.724 11.384 1.00 98.38 100 ASP A CA 1
ATOM 752 C C . ASP A 1 100 ? -13.420 1.617 10.386 1.00 98.38 100 ASP A C 1
ATOM 754 O O . ASP A 1 100 ? -13.496 1.811 9.171 1.00 98.38 100 ASP A O 1
ATOM 758 N N . ALA A 1 101 ? -13.046 0.439 10.889 1.00 98.19 101 ALA A N 1
ATOM 759 C CA . ALA A 1 101 ? -12.697 -0.717 10.078 1.00 98.19 101 ALA A CA 1
ATOM 760 C C . ALA A 1 101 ? -13.313 -2.018 10.606 1.00 98.19 101 ALA A C 1
ATOM 762 O O . ALA A 1 101 ? -13.490 -2.224 11.805 1.00 98.19 101 ALA A O 1
ATOM 763 N N . SER A 1 102 ? -13.591 -2.940 9.689 1.00 97.56 102 SER A N 1
ATOM 764 C CA . SER A 1 102 ? -13.889 -4.336 9.999 1.00 97.56 102 SER A CA 1
ATOM 765 C C . SER A 1 102 ? -12.618 -5.174 9.929 1.00 97.56 102 SER A C 1
ATOM 767 O O . SER A 1 102 ? -11.766 -4.966 9.068 1.00 97.56 102 SER A O 1
ATOM 769 N N . ARG A 1 103 ? -12.495 -6.171 10.810 1.00 96.50 103 ARG A N 1
ATOM 770 C CA . ARG A 1 103 ? -11.356 -7.090 10.771 1.00 96.50 103 ARG A CA 1
ATOM 771 C C . ARG A 1 103 ? -11.407 -7.951 9.505 1.00 96.50 103 ARG A C 1
ATOM 773 O O . ARG A 1 103 ? -12.349 -8.720 9.323 1.00 96.50 103 ARG A O 1
ATOM 780 N N . VAL A 1 104 ? -10.362 -7.879 8.682 1.00 96.00 104 VAL A N 1
ATOM 781 C CA . VAL A 1 104 ? -10.185 -8.742 7.506 1.00 96.00 104 VAL A CA 1
ATOM 782 C C . VAL A 1 104 ? -9.114 -9.789 7.795 1.00 96.00 104 VAL A C 1
ATOM 784 O O . VAL A 1 104 ? -7.968 -9.465 8.095 1.00 96.00 104 VAL A O 1
ATOM 787 N N . GLY A 1 105 ? -9.482 -11.068 7.702 1.00 92.00 105 GLY A N 1
ATOM 788 C CA . GLY A 1 105 ? -8.552 -12.169 7.948 1.00 92.00 105 GLY A CA 1
ATOM 789 C C . GLY A 1 105 ? -7.981 -12.189 9.374 1.00 92.00 105 GLY A C 1
ATOM 790 O O . GLY A 1 105 ? -8.577 -11.668 10.319 1.00 92.00 105 GLY A O 1
ATOM 791 N N . ARG A 1 106 ? -6.833 -12.857 9.538 1.00 88.69 106 ARG A N 1
ATOM 792 C CA . ARG A 1 106 ? -6.152 -13.018 10.837 1.00 88.69 106 ARG A CA 1
ATOM 793 C C . ARG A 1 106 ? -4.857 -12.214 10.902 1.00 88.69 106 ARG A C 1
ATOM 795 O O . ARG A 1 106 ? -4.680 -11.428 11.828 1.00 88.69 106 ARG A O 1
ATOM 802 N N . GLU A 1 107 ? -4.022 -12.347 9.878 1.00 93.12 107 GLU A N 1
ATOM 803 C CA . GLU A 1 107 ? -2.714 -11.694 9.785 1.00 93.12 107 GLU A CA 1
ATOM 804 C C . GLU A 1 107 ? -2.836 -10.276 9.204 1.00 93.12 107 GLU A C 1
ATOM 806 O O . GLU A 1 107 ? -2.986 -10.125 7.990 1.00 93.12 107 GLU A O 1
ATOM 811 N N . SER A 1 108 ? -2.751 -9.234 10.045 1.00 92.88 108 SER A N 1
ATOM 812 C CA . SER A 1 108 ? -2.849 -7.829 9.595 1.00 92.88 108 SER A CA 1
ATOM 813 C C . SER A 1 108 ? -1.838 -7.516 8.494 1.00 92.88 108 SER A C 1
ATOM 815 O O . SER A 1 108 ? -2.183 -6.903 7.489 1.00 92.88 108 SER A O 1
ATOM 817 N N . LEU A 1 109 ? -0.589 -7.965 8.660 1.00 93.44 109 LEU A N 1
ATOM 818 C CA . LEU A 1 109 ? 0.502 -7.606 7.757 1.00 93.44 109 LEU A CA 1
ATOM 819 C C . LEU A 1 109 ? 0.306 -8.153 6.334 1.00 93.44 109 LEU A C 1
ATOM 821 O O . LEU A 1 109 ? 0.775 -7.547 5.377 1.00 93.44 109 LEU A O 1
ATOM 825 N N . ASN A 1 110 ? -0.457 -9.235 6.158 1.00 96.31 110 ASN A N 1
ATOM 826 C CA . ASN A 1 110 ? -0.792 -9.724 4.818 1.00 96.31 110 ASN A CA 1
ATOM 827 C C . ASN A 1 110 ? -1.610 -8.697 4.023 1.00 96.31 110 ASN A C 1
ATOM 829 O O . ASN A 1 110 ? -1.447 -8.600 2.811 1.00 96.31 110 ASN A O 1
ATOM 833 N N . LEU A 1 111 ? -2.447 -7.898 4.692 1.00 97.44 111 LEU A N 1
ATOM 834 C CA . LEU A 1 111 ? -3.233 -6.844 4.046 1.00 97.44 111 LEU A CA 1
ATOM 835 C C . LEU A 1 111 ? -2.335 -5.733 3.490 1.00 97.44 111 LEU A C 1
ATOM 837 O O . LEU A 1 111 ? -2.580 -5.247 2.387 1.00 97.44 111 LEU A O 1
ATOM 841 N N . PHE A 1 112 ? -1.261 -5.389 4.208 1.00 95.56 112 PHE A N 1
ATOM 842 C CA . PHE A 1 112 ? -0.230 -4.484 3.701 1.00 95.56 112 PHE A CA 1
ATOM 843 C C . PHE A 1 112 ? 0.434 -5.055 2.442 1.00 95.56 112 PHE A C 1
ATOM 845 O O . PHE A 1 112 ? 0.559 -4.354 1.442 1.00 95.56 112 PHE A O 1
ATOM 852 N N . TRP A 1 113 ? 0.787 -6.344 2.440 1.00 96.00 113 TRP A N 1
ATOM 853 C CA . TRP A 1 113 ? 1.397 -6.975 1.266 1.00 96.00 113 TRP A CA 1
ATOM 854 C C . TRP A 1 113 ? 0.450 -7.065 0.067 1.00 96.00 113 TRP A C 1
ATOM 856 O O . TRP A 1 113 ? 0.878 -6.831 -1.060 1.00 96.00 113 TRP A O 1
ATOM 866 N N . PHE A 1 114 ? -0.844 -7.320 0.272 1.00 97.38 114 PHE A N 1
ATOM 867 C CA . PHE A 1 114 ? -1.828 -7.271 -0.817 1.00 97.38 114 PHE A CA 1
ATOM 868 C C . PHE A 1 114 ? -1.961 -5.867 -1.411 1.00 97.38 114 PHE A C 1
ATOM 870 O O . PHE A 1 114 ? -2.017 -5.710 -2.635 1.00 97.38 114 PHE A O 1
ATOM 877 N N . ALA A 1 115 ? -1.956 -4.843 -0.557 1.00 96.69 115 ALA A N 1
ATOM 878 C CA . ALA A 1 115 ? -1.941 -3.456 -0.990 1.00 96.69 115 ALA A CA 1
ATOM 879 C C . ALA A 1 115 ? -0.667 -3.136 -1.791 1.00 96.69 115 ALA A C 1
ATOM 881 O O . ALA A 1 115 ? -0.764 -2.631 -2.910 1.00 96.69 115 ALA A O 1
ATOM 882 N N . HIS A 1 116 ? 0.504 -3.533 -1.282 1.00 94.69 116 HIS A N 1
ATOM 883 C CA . HIS A 1 116 ? 1.789 -3.403 -1.968 1.00 94.69 116 HIS A CA 1
ATOM 884 C C . HIS A 1 116 ? 1.777 -4.099 -3.337 1.00 94.69 116 HIS A C 1
ATOM 886 O O . HIS A 1 116 ? 2.154 -3.504 -4.340 1.00 94.69 116 HIS A O 1
ATOM 892 N N . HIS A 1 117 ? 1.325 -5.354 -3.426 1.00 95.19 117 HIS A N 1
ATOM 893 C CA . HIS A 1 117 ? 1.249 -6.072 -4.703 1.00 95.19 117 HIS A CA 1
ATOM 894 C C . HIS A 1 117 ? 0.337 -5.371 -5.713 1.00 95.19 117 HIS A C 1
ATOM 896 O O . HIS A 1 117 ? 0.660 -5.340 -6.900 1.00 95.19 117 HIS A O 1
ATOM 902 N N . THR A 1 118 ? -0.762 -4.775 -5.247 1.00 95.94 118 THR A N 1
ATOM 903 C CA . THR A 1 118 ? -1.687 -4.017 -6.100 1.00 95.94 118 THR A CA 1
ATOM 904 C C . THR A 1 118 ? -0.985 -2.820 -6.741 1.00 95.94 118 THR A C 1
ATOM 906 O O . THR A 1 118 ? -0.993 -2.689 -7.965 1.00 95.94 118 THR A O 1
ATOM 909 N N . VAL A 1 119 ? -0.330 -1.974 -5.940 1.00 94.00 119 VAL A N 1
ATOM 910 C CA . VAL A 1 119 ? 0.365 -0.778 -6.450 1.00 94.00 119 VAL A CA 1
ATOM 911 C C . VAL A 1 119 ? 1.612 -1.130 -7.262 1.00 94.00 119 VAL A C 1
ATOM 913 O O . VAL A 1 119 ? 1.861 -0.516 -8.297 1.00 94.00 119 VAL A O 1
ATOM 916 N N . PHE A 1 120 ? 2.346 -2.167 -6.854 1.00 93.38 120 PHE A N 1
ATOM 917 C CA . PHE A 1 120 ? 3.535 -2.649 -7.550 1.00 93.38 120 PHE A CA 1
ATOM 9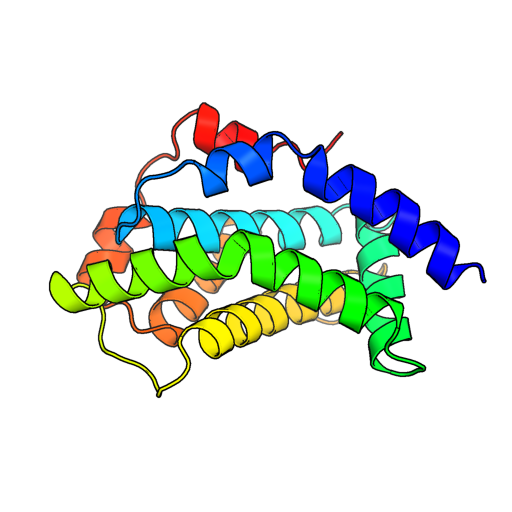18 C C . PHE A 1 120 ? 3.188 -3.143 -8.956 1.00 93.38 120 PHE A C 1
ATOM 920 O O . PHE A 1 120 ? 3.798 -2.718 -9.937 1.00 93.38 120 PHE A O 1
ATOM 927 N N . MET A 1 121 ? 2.158 -3.987 -9.082 1.00 94.06 121 MET A N 1
ATOM 928 C CA . MET A 1 121 ? 1.709 -4.481 -10.385 1.00 94.06 121 MET A CA 1
ATOM 929 C C . MET A 1 121 ? 1.112 -3.371 -11.254 1.00 94.06 121 MET A C 1
ATOM 931 O O . MET A 1 121 ? 1.362 -3.346 -12.463 1.00 94.06 121 MET A O 1
ATOM 935 N N . ALA A 1 122 ? 0.374 -2.427 -10.660 1.00 93.62 122 ALA A N 1
ATOM 936 C CA . ALA A 1 122 ? -0.128 -1.261 -11.380 1.00 93.62 122 ALA A CA 1
ATOM 937 C C . ALA A 1 122 ? 1.025 -0.424 -11.962 1.00 93.62 122 ALA A C 1
ATOM 939 O O . ALA A 1 122 ? 1.000 -0.097 -13.151 1.00 93.62 122 ALA A O 1
ATOM 940 N N . ALA A 1 123 ? 2.073 -0.155 -11.178 1.00 91.69 123 ALA A N 1
ATOM 941 C CA . ALA A 1 123 ? 3.262 0.558 -11.640 1.00 91.69 123 ALA A CA 1
ATOM 942 C C . ALA A 1 123 ? 4.009 -0.208 -12.742 1.00 91.69 123 ALA A C 1
ATOM 944 O O . ALA A 1 123 ? 4.282 0.359 -13.801 1.00 91.69 123 ALA A O 1
ATOM 945 N N . LEU A 1 124 ? 4.264 -1.510 -12.555 1.00 92.38 124 LEU A N 1
ATOM 946 C CA . LEU A 1 124 ? 4.919 -2.357 -13.560 1.00 92.38 124 LEU A CA 1
ATOM 947 C C . LEU A 1 124 ? 4.180 -2.352 -14.903 1.00 92.38 124 LEU A C 1
ATOM 949 O O . LEU A 1 124 ? 4.817 -2.278 -15.953 1.00 92.38 124 LEU A O 1
ATOM 953 N N . SER A 1 125 ? 2.843 -2.383 -14.885 1.00 92.81 125 SER A N 1
ATOM 954 C CA . SER A 1 125 ? 2.026 -2.345 -16.106 1.00 92.81 125 SER A CA 1
ATOM 955 C C . SER A 1 125 ? 2.172 -1.038 -16.899 1.00 92.81 125 SER A C 1
ATOM 957 O O . 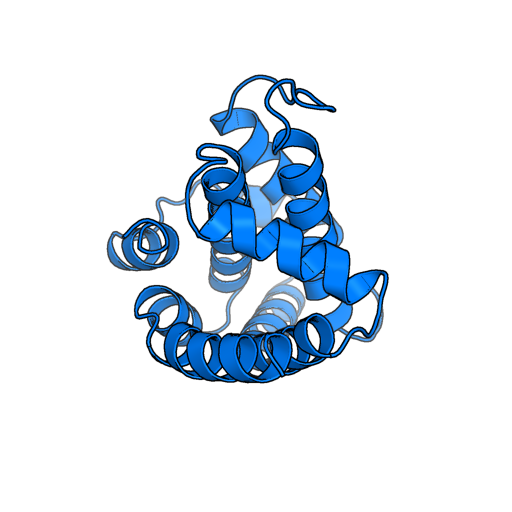SER A 1 125 ? 1.855 -1.000 -18.088 1.00 92.81 125 SER A O 1
ATOM 959 N N . ARG A 1 126 ? 2.680 0.022 -16.261 1.00 91.44 126 ARG A N 1
ATOM 960 C CA . ARG A 1 126 ? 2.878 1.355 -16.842 1.00 91.44 126 ARG A CA 1
ATOM 961 C C . ARG A 1 126 ? 4.334 1.672 -17.190 1.00 91.44 126 ARG A C 1
ATOM 963 O O . ARG A 1 126 ? 4.570 2.649 -17.887 1.00 91.44 126 ARG A O 1
ATOM 970 N N . LEU A 1 127 ? 5.292 0.857 -16.743 1.00 89.38 127 LEU A N 1
ATOM 971 C CA . LEU A 1 127 ? 6.723 1.071 -16.989 1.00 89.38 127 LEU A CA 1
ATOM 972 C C . LEU A 1 127 ? 7.189 0.981 -18.454 1.00 89.38 127 LEU A C 1
ATOM 974 O O . LEU A 1 127 ? 8.210 1.598 -18.774 1.00 89.38 127 LEU A O 1
ATOM 978 N N . PRO A 1 128 ? 6.592 0.167 -19.344 1.00 88.56 128 PRO A N 1
ATOM 979 C CA . PRO A 1 128 ? 7.018 0.152 -20.739 1.00 88.56 128 PRO A CA 1
ATOM 980 C C . PRO A 1 128 ? 6.720 1.490 -21.429 1.00 88.56 128 PRO A C 1
ATOM 982 O O . PRO A 1 128 ? 5.759 2.169 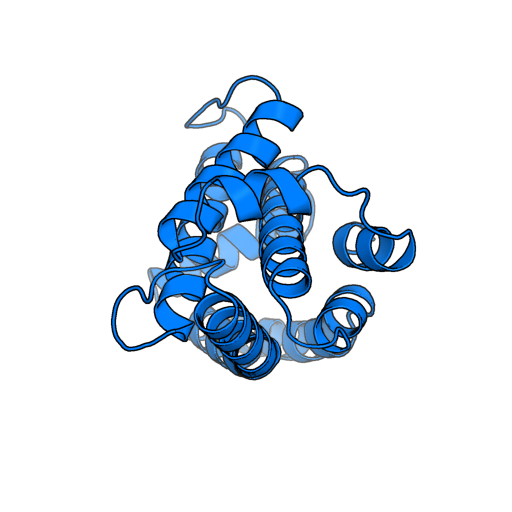-21.083 1.00 88.56 128 PRO A O 1
ATOM 985 N N . ALA A 1 129 ? 7.498 1.836 -22.462 1.00 86.19 129 ALA A N 1
ATOM 986 C CA . ALA A 1 129 ? 7.307 3.080 -23.223 1.00 86.19 129 ALA A CA 1
ATOM 987 C C . ALA A 1 129 ? 5.883 3.227 -23.796 1.00 86.19 129 ALA A C 1
ATOM 989 O O . ALA A 1 129 ? 5.370 4.335 -23.927 1.00 86.19 129 ALA A O 1
ATOM 990 N N . VAL A 1 130 ? 5.242 2.097 -24.112 1.00 89.44 130 VAL A N 1
ATOM 991 C CA . VAL A 1 130 ? 3.800 2.007 -24.352 1.00 89.44 130 VAL A CA 1
ATOM 992 C C . VAL A 1 130 ? 3.194 1.218 -23.188 1.00 89.44 130 VAL A C 1
ATOM 994 O O . VAL A 1 130 ? 3.438 0.012 -23.118 1.00 89.44 130 VAL A O 1
ATOM 997 N N . PRO A 1 131 ? 2.434 1.856 -22.278 1.00 90.75 131 PRO A N 1
ATOM 998 C CA . PRO A 1 131 ? 1.843 1.177 -21.130 1.00 90.75 131 PRO A CA 1
ATOM 999 C C . PRO A 1 131 ? 0.993 -0.031 -21.535 1.00 90.75 131 PRO A C 1
ATOM 1001 O O . PRO A 1 131 ? 0.200 0.043 -22.474 1.00 90.75 131 PRO A O 1
ATOM 1004 N N . CYS A 1 132 ? 1.114 -1.130 -20.789 1.00 93.25 132 CYS A N 1
ATOM 1005 C CA . CYS A 1 132 ? 0.265 -2.311 -20.958 1.00 93.25 132 CYS A CA 1
ATOM 1006 C C . CYS A 1 132 ? -1.189 -2.022 -20.558 1.00 93.25 132 CYS A C 1
ATOM 1008 O O . CYS A 1 132 ? -2.109 -2.629 -21.101 1.00 93.25 132 CYS A O 1
ATOM 1010 N N . LEU A 1 133 ? -1.390 -1.108 -19.603 1.00 90.81 133 LEU A N 1
ATOM 1011 C CA . LEU A 1 133 ? -2.694 -0.648 -19.130 1.00 90.81 133 LEU A CA 1
ATOM 1012 C C . LEU A 1 133 ? -2.705 0.877 -19.000 1.00 90.81 133 LEU A C 1
ATOM 1014 O O . LEU A 1 133 ? -1.705 1.495 -18.632 1.00 90.81 133 LEU A O 1
ATOM 1018 N N . THR A 1 134 ? -3.859 1.481 -19.283 1.00 84.75 134 THR A N 1
ATOM 1019 C CA . THR A 1 134 ? -4.098 2.920 -19.111 1.00 84.75 134 THR A CA 1
ATOM 1020 C C . THR A 1 134 ? -5.232 3.128 -18.115 1.00 84.75 134 THR A C 1
ATOM 1022 O O . THR A 1 134 ? -6.239 2.427 -18.162 1.00 84.75 134 THR A O 1
ATOM 1025 N N . TYR A 1 135 ? -5.056 4.081 -17.200 1.00 83.00 135 TYR A N 1
ATOM 1026 C CA . TYR A 1 135 ? -5.944 4.282 -16.049 1.00 83.00 135 TYR A CA 1
ATOM 1027 C C . TYR A 1 135 ? -6.596 5.674 -16.026 1.00 83.00 135 TYR A C 1
ATOM 1029 O O . TYR A 1 135 ? -6.883 6.226 -14.971 1.00 83.00 135 TYR A O 1
ATOM 1037 N N . GLY A 1 136 ? -6.843 6.267 -17.196 1.00 82.56 136 GLY A N 1
ATOM 1038 C CA . GLY A 1 136 ? -7.391 7.623 -17.267 1.00 82.56 136 GLY A CA 1
ATOM 1039 C C . GLY A 1 136 ? -6.411 8.667 -16.718 1.00 82.56 136 GLY A C 1
ATOM 1040 O O . GLY A 1 136 ? -5.218 8.604 -17.018 1.00 82.56 136 GLY A O 1
ATOM 1041 N N . ASN A 1 137 ? -6.909 9.651 -15.960 1.00 84.75 137 ASN A N 1
ATOM 1042 C CA . ASN A 1 137 ? -6.066 10.707 -15.391 1.00 84.75 137 ASN A CA 1
ATOM 1043 C C . ASN A 1 137 ? -5.428 10.291 -14.051 1.00 84.75 137 ASN A C 1
ATOM 1045 O O . ASN A 1 137 ? -5.937 9.434 -13.333 1.00 84.75 137 ASN A O 1
ATOM 1049 N N . ALA A 1 138 ? -4.297 10.920 -13.722 1.00 75.62 138 ALA A N 1
ATOM 1050 C CA . ALA A 1 138 ? -3.474 10.538 -12.576 1.00 75.62 138 ALA A CA 1
ATOM 1051 C C . ALA A 1 138 ? -4.152 10.775 -11.215 1.00 75.62 138 ALA A C 1
ATOM 1053 O O . ALA A 1 138 ? -3.985 9.958 -10.312 1.00 75.62 138 ALA A O 1
ATOM 1054 N N . ALA A 1 139 ? -4.919 11.862 -11.075 1.00 76.38 139 ALA A N 1
ATOM 1055 C CA . ALA A 1 139 ? -5.598 12.195 -9.823 1.00 76.38 139 ALA A CA 1
ATOM 1056 C C . ALA A 1 139 ? -6.699 11.176 -9.497 1.00 76.38 139 ALA A C 1
ATOM 1058 O O . ALA A 1 139 ? -6.776 10.676 -8.373 1.00 76.38 139 ALA A O 1
ATOM 1059 N N . ASP A 1 140 ? -7.495 10.805 -10.500 1.00 86.56 140 ASP A N 1
ATOM 1060 C CA . ASP A 1 140 ? -8.526 9.783 -10.355 1.00 86.56 140 ASP A CA 1
ATOM 1061 C C . ASP A 1 140 ? -7.908 8.412 -10.076 1.00 86.56 140 ASP A C 1
ATOM 1063 O O . ASP A 1 140 ? -8.415 7.691 -9.220 1.00 86.56 140 ASP A O 1
ATOM 1067 N N . LEU A 1 141 ? -6.792 8.061 -10.728 1.00 87.62 141 LEU A N 1
ATOM 1068 C CA . LEU A 1 141 ? -6.077 6.813 -10.450 1.00 87.62 141 LEU A CA 1
ATOM 1069 C C . LEU A 1 141 ? -5.597 6.748 -8.994 1.00 87.62 141 LEU A C 1
ATOM 1071 O O . LEU A 1 141 ? -5.797 5.729 -8.332 1.00 87.62 141 LEU A O 1
ATOM 1075 N N . GLU A 1 142 ? -4.964 7.809 -8.489 1.00 88.88 142 GLU A N 1
ATOM 1076 C CA . GLU A 1 142 ? -4.467 7.853 -7.111 1.00 88.88 142 GLU A CA 1
ATOM 1077 C C . GLU A 1 142 ? -5.615 7.671 -6.115 1.00 88.88 142 GLU A C 1
ATOM 1079 O O . GLU A 1 142 ? -5.553 6.794 -5.247 1.00 88.88 142 GLU A O 1
ATOM 1084 N N . ARG A 1 143 ? -6.704 8.428 -6.299 1.00 91.69 143 ARG A N 1
ATOM 1085 C CA . ARG A 1 143 ? -7.894 8.329 -5.453 1.00 91.69 143 ARG A CA 1
ATOM 1086 C C . ARG A 1 143 ? -8.515 6.937 -5.512 1.00 91.69 143 ARG A C 1
ATOM 1088 O O . ARG A 1 143 ? -8.704 6.331 -4.462 1.00 91.69 143 ARG A O 1
ATOM 1095 N N . GLN A 1 144 ? -8.788 6.413 -6.708 1.00 94.19 144 GLN A N 1
ATOM 1096 C CA . GLN A 1 144 ? -9.413 5.099 -6.901 1.00 94.19 144 GLN A CA 1
ATOM 1097 C C . GLN A 1 144 ? -8.565 3.968 -6.316 1.00 94.19 144 GLN A C 1
ATOM 1099 O O . GLN A 1 144 ? -9.106 3.039 -5.720 1.00 94.19 144 GLN A O 1
ATOM 1104 N N . THR A 1 145 ? -7.240 4.050 -6.446 1.00 95.25 145 THR A N 1
ATOM 1105 C CA . THR A 1 145 ? -6.327 3.042 -5.894 1.00 95.25 145 THR A CA 1
ATOM 1106 C C . THR A 1 145 ? -6.317 3.089 -4.368 1.00 95.25 145 THR A C 1
ATOM 1108 O O . THR A 1 145 ? -6.428 2.039 -3.734 1.00 95.25 145 THR A O 1
ATOM 1111 N N . CYS A 1 146 ? -6.252 4.285 -3.767 1.00 96.12 146 CYS A N 1
ATOM 1112 C CA . CYS A 1 146 ? -6.369 4.440 -2.314 1.00 96.12 146 CYS A CA 1
ATOM 1113 C C . CYS A 1 146 ? -7.692 3.860 -1.815 1.00 96.12 146 CYS A C 1
ATOM 1115 O O . CYS A 1 146 ? -7.719 3.031 -0.916 1.00 96.12 146 CYS A O 1
ATOM 1117 N N . GLU A 1 147 ? -8.788 4.249 -2.448 1.00 97.25 147 GLU A N 1
ATOM 1118 C CA . GLU A 1 147 ? -10.130 3.770 -2.159 1.00 97.25 147 GLU A CA 1
ATOM 1119 C C . GLU A 1 147 ? -10.270 2.242 -2.252 1.00 97.25 147 GLU A C 1
ATOM 1121 O O . GLU A 1 147 ? -10.848 1.613 -1.365 1.00 97.25 147 GLU A O 1
ATOM 1126 N N . PHE A 1 148 ? -9.733 1.629 -3.309 1.00 97.94 148 PHE A N 1
ATOM 1127 C CA . PHE A 1 148 ? -9.734 0.179 -3.494 1.00 97.94 148 PHE A CA 1
ATOM 1128 C C . PHE A 1 148 ? -8.971 -0.533 -2.371 1.00 97.94 148 PHE A C 1
ATOM 1130 O O . PHE A 1 148 ? -9.477 -1.484 -1.774 1.00 97.94 148 PHE A O 1
ATOM 1137 N N . ILE A 1 149 ? -7.771 -0.043 -2.050 1.00 98.25 149 ILE A N 1
ATOM 1138 C CA . ILE A 1 149 ? -6.917 -0.617 -1.009 1.00 98.25 149 ILE A CA 1
ATOM 1139 C C . ILE A 1 149 ? -7.550 -0.454 0.373 1.00 98.25 149 ILE A C 1
ATOM 1141 O O . ILE A 1 149 ? -7.630 -1.429 1.116 1.00 98.25 149 ILE A O 1
ATOM 1145 N N . LEU A 1 150 ? -8.024 0.746 0.720 1.00 98.12 150 LEU A N 1
ATOM 1146 C CA . LEU A 1 150 ? -8.600 1.039 2.036 1.00 98.12 150 LEU A CA 1
ATOM 1147 C C . LEU A 1 150 ? -9.835 0.171 2.312 1.00 98.12 150 LEU A C 1
ATOM 1149 O O . LEU A 1 150 ? -9.959 -0.391 3.402 1.00 98.12 150 LEU A O 1
ATOM 1153 N N . ARG A 1 151 ? -10.695 -0.036 1.306 1.00 98.06 151 ARG A N 1
ATOM 1154 C CA . ARG A 1 151 ? -11.804 -0.999 1.404 1.00 98.06 151 ARG A CA 1
ATOM 1155 C C . ARG A 1 151 ? -11.298 -2.431 1.562 1.00 98.06 151 ARG A C 1
ATOM 1157 O O . ARG A 1 151 ? -11.814 -3.176 2.390 1.00 98.06 151 ARG A O 1
ATOM 1164 N N . GLY A 1 152 ? -10.268 -2.811 0.804 1.00 97.19 152 GLY A N 1
ATOM 1165 C CA . GLY A 1 152 ? -9.664 -4.145 0.855 1.00 97.19 152 GLY A CA 1
ATOM 1166 C C . GLY A 1 152 ? -9.043 -4.503 2.210 1.00 97.19 152 GLY A C 1
ATOM 1167 O O . GLY A 1 152 ? -9.126 -5.656 2.632 1.00 97.19 152 GLY A O 1
ATOM 1168 N N . ILE A 1 153 ? -8.465 -3.527 2.918 1.00 96.94 153 ILE A N 1
ATOM 1169 C CA . ILE A 1 153 ? -7.919 -3.732 4.271 1.00 96.94 153 ILE A CA 1
ATOM 1170 C C . ILE A 1 153 ? -8.987 -3.633 5.374 1.00 96.94 153 ILE A C 1
ATOM 1172 O O . ILE A 1 153 ? -8.710 -3.999 6.515 1.00 96.94 153 ILE A O 1
ATOM 1176 N N . GLY A 1 154 ? -10.201 -3.184 5.033 1.00 97.81 154 GLY A N 1
ATOM 1177 C CA . GLY A 1 154 ? -11.384 -3.260 5.890 1.00 97.81 154 GLY A CA 1
ATOM 1178 C C . GLY A 1 154 ? -11.983 -1.931 6.344 1.00 97.81 154 GLY A C 1
ATOM 1179 O O . GLY A 1 154 ? -12.929 -1.974 7.131 1.00 97.81 154 GLY A O 1
ATOM 1180 N N . LEU A 1 155 ? -11.483 -0.771 5.897 1.00 98.19 155 LEU A N 1
ATOM 1181 C CA . LEU A 1 155 ? -12.074 0.520 6.273 1.00 98.19 155 LEU A CA 1
ATOM 1182 C C . LEU A 1 155 ? -13.482 0.671 5.696 1.00 98.19 155 LEU A C 1
ATOM 1184 O O . LEU A 1 155 ? -13.760 0.264 4.567 1.00 98.19 155 LEU A O 1
ATOM 1188 N N . ASN A 1 156 ? -14.362 1.282 6.483 1.00 97.81 156 ASN A N 1
ATOM 1189 C CA . ASN A 1 156 ? -15.718 1.597 6.062 1.00 97.81 156 ASN A CA 1
ATOM 1190 C C . ASN A 1 156 ? -15.768 2.903 5.240 1.00 97.81 156 ASN A C 1
ATOM 1192 O O . ASN A 1 156 ? -14.852 3.724 5.272 1.00 97.81 156 ASN A O 1
ATOM 1196 N N . GLU A 1 157 ? -16.868 3.109 4.513 1.00 96.88 157 GLU A N 1
ATOM 1197 C CA . GLU A 1 157 ? -17.036 4.268 3.621 1.00 96.88 157 GLU A CA 1
ATOM 1198 C C . GLU A 1 157 ? -16.963 5.619 4.345 1.00 96.88 157 GLU A C 1
ATOM 1200 O O . GLU A 1 157 ? -16.448 6.585 3.786 1.00 96.88 157 GLU A O 1
ATOM 1205 N N . ALA A 1 158 ? -17.462 5.695 5.583 1.00 96.00 158 ALA A N 1
ATOM 1206 C CA . ALA A 1 158 ? -17.471 6.937 6.351 1.00 96.00 158 ALA A CA 1
ATOM 1207 C C . ALA A 1 158 ? -16.045 7.354 6.739 1.00 96.00 158 ALA A C 1
ATOM 1209 O O . ALA A 1 158 ? -15.667 8.501 6.514 1.00 96.00 158 ALA A O 1
ATOM 1210 N N . ALA A 1 159 ? -15.236 6.408 7.221 1.00 96.31 159 ALA A N 1
ATOM 1211 C CA . ALA A 1 159 ? -13.835 6.636 7.555 1.00 96.31 159 ALA A CA 1
ATOM 1212 C C . ALA A 1 159 ? -13.003 6.999 6.315 1.00 96.31 159 ALA A C 1
ATOM 1214 O O . ALA A 1 159 ? -12.176 7.909 6.358 1.00 96.31 159 ALA A O 1
ATOM 1215 N N . ILE A 1 160 ? -13.243 6.326 5.181 1.00 96.44 160 ILE A N 1
ATOM 1216 C CA . ILE A 1 160 ? -12.565 6.655 3.919 1.00 96.44 160 ILE A CA 1
ATOM 1217 C C . ILE A 1 160 ? -12.891 8.093 3.505 1.00 96.44 160 ILE A C 1
ATOM 1219 O O . ILE A 1 160 ? -11.972 8.863 3.239 1.00 96.44 160 ILE A O 1
ATOM 1223 N N . ALA A 1 161 ? -14.170 8.475 3.489 1.00 93.94 161 ALA A N 1
ATOM 1224 C CA . ALA A 1 161 ? -14.583 9.828 3.122 1.00 93.94 161 ALA A CA 1
ATOM 1225 C C . ALA A 1 161 ? -14.038 10.896 4.088 1.00 93.94 161 ALA A C 1
ATOM 1227 O O . ALA A 1 161 ? -13.632 11.970 3.653 1.00 93.94 161 ALA A O 1
ATOM 1228 N N . GLU A 1 162 ? -13.992 10.604 5.390 1.00 93.56 162 GLU A N 1
ATOM 1229 C CA . GLU A 1 162 ? -13.507 11.546 6.403 1.00 93.56 162 GLU A CA 1
ATOM 1230 C C . GLU A 1 162 ? -12.006 11.839 6.285 1.00 93.56 162 GLU A C 1
ATOM 1232 O O . GLU A 1 162 ? -11.581 12.977 6.501 1.00 93.56 162 GLU A O 1
ATOM 1237 N N . HIS A 1 163 ? -11.198 10.821 5.980 1.00 92.62 163 HIS A N 1
ATOM 1238 C CA . HIS A 1 163 ? -9.740 10.916 6.065 1.00 92.62 163 HIS A CA 1
ATOM 1239 C C . HIS A 1 163 ? -9.044 11.067 4.710 1.00 92.62 163 HIS A C 1
ATOM 1241 O O . HIS A 1 163 ? -7.974 11.672 4.646 1.00 92.62 163 HIS A O 1
ATOM 1247 N N . LEU A 1 164 ? -9.610 10.535 3.622 1.00 88.19 164 LEU A N 1
ATOM 1248 C CA . LEU A 1 164 ? -8.953 10.561 2.310 1.00 88.19 164 LEU A CA 1
ATOM 1249 C C . LEU A 1 164 ? -8.881 11.979 1.725 1.00 88.19 164 LEU A C 1
ATOM 1251 O O . LEU A 1 164 ? -7.894 12.316 1.073 1.00 88.19 164 LEU A O 1
ATOM 1255 N N . ASP A 1 165 ? -9.886 12.810 2.011 1.00 82.94 165 ASP A N 1
ATOM 1256 C CA . ASP A 1 165 ? -9.975 14.201 1.551 1.00 82.94 165 ASP A CA 1
ATOM 1257 C C . ASP A 1 165 ? -9.231 15.205 2.437 1.00 82.94 165 ASP A C 1
ATOM 1259 O O . ASP A 1 165 ? -9.122 16.380 2.081 1.00 82.94 165 ASP A O 1
ATOM 1263 N N . ARG A 1 166 ? -8.686 14.773 3.582 1.00 79.88 166 ARG A N 1
ATOM 1264 C CA . ARG A 1 166 ? -7.864 15.659 4.410 1.00 79.88 166 ARG A CA 1
ATOM 1265 C C . ARG A 1 166 ? -6.563 15.981 3.686 1.00 79.88 166 ARG A C 1
ATOM 1267 O O . ARG A 1 166 ? -5.875 15.095 3.163 1.00 79.88 166 ARG A O 1
ATOM 1274 N N . GLU A 1 167 ? -6.218 17.266 3.673 1.00 63.59 167 GLU A N 1
ATOM 1275 C CA . GLU A 1 167 ? -4.896 17.707 3.247 1.00 63.59 167 GLU A CA 1
ATOM 1276 C C . GLU A 1 167 ? -3.854 17.054 4.158 1.00 63.59 167 GLU A C 1
ATOM 1278 O O . GLU A 1 167 ? -3.910 17.181 5.382 1.00 63.59 167 GLU A O 1
ATOM 1283 N N . LEU A 1 168 ? -2.913 16.327 3.554 1.00 62.62 168 LEU A N 1
ATOM 1284 C CA . LEU A 1 168 ? -1.742 15.851 4.277 1.00 62.62 168 LEU A CA 1
ATOM 1285 C C . LEU A 1 168 ? -0.955 17.084 4.720 1.00 62.62 168 LEU A C 1
ATOM 1287 O O . LEU A 1 168 ? -0.762 18.011 3.933 1.00 62.62 168 LEU A O 1
ATOM 1291 N N . SER A 1 169 ? -0.489 17.111 5.965 1.00 53.31 169 SER A N 1
ATOM 1292 C CA . SER A 1 169 ? 0.338 18.219 6.435 1.00 53.31 169 SER A CA 1
ATOM 1293 C C . SER A 1 169 ? 1.596 18.354 5.562 1.00 53.31 169 SER A C 1
ATOM 1295 O O . SER A 1 169 ? 2.054 17.360 5.000 1.00 53.31 169 SER A O 1
ATOM 1297 N N . PRO A 1 170 ? 2.235 19.532 5.466 1.00 43.69 170 PRO A N 1
ATOM 1298 C CA . PRO A 1 170 ? 3.473 19.712 4.698 1.00 43.69 170 PRO A CA 1
ATOM 1299 C C . PRO A 1 170 ? 4.612 18.754 5.082 1.00 43.69 170 PRO A C 1
ATOM 1301 O O . PRO A 1 170 ? 5.534 18.547 4.294 1.00 43.69 170 PRO A O 1
ATOM 1304 N N . ASP A 1 171 ? 4.566 18.171 6.280 1.00 46.09 171 ASP A N 1
ATOM 1305 C CA . ASP A 1 171 ? 5.539 17.190 6.762 1.00 46.09 171 ASP A CA 1
ATOM 1306 C C . ASP A 1 171 ? 5.162 15.763 6.327 1.00 46.09 171 ASP A C 1
ATOM 1308 O O . ASP A 1 171 ? 6.036 14.998 5.929 1.00 46.09 171 ASP A O 1
ATOM 1312 N N . GLN A 1 172 ? 3.863 15.448 6.257 1.00 52.12 172 GLN A N 1
ATOM 1313 C CA . GLN A 1 172 ? 3.338 14.228 5.627 1.00 52.12 172 GLN A CA 1
ATOM 1314 C C . GLN A 1 172 ? 3.477 14.279 4.094 1.00 52.12 172 GLN A C 1
ATOM 1316 O O . GLN A 1 172 ? 3.861 13.296 3.474 1.00 52.12 172 GLN A O 1
ATOM 1321 N N . MET A 1 173 ? 3.262 15.441 3.471 1.00 46.66 173 MET A N 1
ATOM 1322 C CA . MET A 1 173 ? 3.519 15.679 2.049 1.00 46.66 173 MET A CA 1
ATOM 1323 C C . MET A 1 173 ? 5.008 15.592 1.731 1.00 46.66 173 MET A C 1
ATOM 1325 O O . MET A 1 173 ? 5.361 15.020 0.713 1.00 46.66 173 MET A O 1
ATOM 1329 N N . ARG A 1 174 ? 5.902 16.110 2.587 1.00 44.19 174 ARG A N 1
ATOM 1330 C CA . ARG A 1 174 ? 7.358 15.943 2.414 1.00 44.19 174 ARG A CA 1
ATOM 1331 C C . ARG A 1 174 ? 7.806 14.503 2.593 1.00 44.19 174 ARG A C 1
ATOM 1333 O O . ARG A 1 174 ? 8.764 14.109 1.935 1.00 44.19 174 ARG A O 1
ATOM 1340 N N . ALA A 1 175 ? 7.112 13.741 3.432 1.00 46.84 175 ALA A N 1
ATOM 1341 C CA . ALA A 1 175 ? 7.359 12.322 3.571 1.00 46.84 175 ALA A CA 1
ATOM 1342 C C . ALA A 1 175 ? 6.937 11.497 2.350 1.00 46.84 175 ALA A C 1
ATOM 1344 O O . ALA A 1 175 ? 7.614 10.539 2.010 1.00 46.84 175 ALA A O 1
ATOM 1345 N N . VAL A 1 176 ? 5.875 11.922 1.662 1.00 43.16 176 VAL A N 1
ATOM 1346 C CA . VAL A 1 176 ? 5.372 11.312 0.419 1.00 43.16 176 VAL A CA 1
ATOM 1347 C C . VAL A 1 176 ? 6.055 11.870 -0.848 1.00 43.16 176 VAL A C 1
ATOM 1349 O O . VAL A 1 176 ? 6.047 11.233 -1.895 1.00 43.16 176 VAL A O 1
ATOM 1352 N N . ALA A 1 177 ? 6.647 13.067 -0.789 1.00 36.53 177 ALA A N 1
ATOM 1353 C CA . ALA A 1 177 ? 7.222 13.760 -1.950 1.00 36.53 177 ALA A CA 1
ATOM 1354 C C . ALA A 1 177 ? 8.752 13.654 -2.077 1.00 36.53 177 ALA A C 1
ATOM 1356 O O . ALA A 1 177 ? 9.295 14.046 -3.107 1.00 36.53 177 ALA A O 1
ATOM 1357 N N . ARG A 1 178 ? 9.479 13.186 -1.052 1.00 37.50 178 ARG A N 1
ATOM 1358 C CA . ARG A 1 178 ? 10.956 13.091 -1.091 1.00 37.50 178 ARG A CA 1
ATOM 1359 C C . ARG A 1 178 ? 11.514 11.773 -1.619 1.00 37.50 178 ARG A C 1
ATOM 1361 O O . ARG A 1 178 ? 12.725 11.626 -1.671 1.00 37.50 178 ARG A O 1
ATOM 1368 N N . GLU A 1 179 ? 10.659 10.918 -2.155 1.00 36.53 179 GLU A N 1
ATOM 1369 C CA . GLU A 1 179 ? 11.050 9.821 -3.050 1.00 36.53 179 GLU A CA 1
ATOM 1370 C C . GLU A 1 179 ? 11.527 10.324 -4.436 1.00 36.53 179 GLU A C 1
ATOM 1372 O O . GLU A 1 179 ? 11.829 9.528 -5.316 1.00 36.53 179 GLU A O 1
ATOM 1377 N N . SER A 1 180 ? 11.588 11.650 -4.644 1.00 31.45 180 SER A N 1
ATOM 1378 C CA . SER A 1 180 ? 11.889 12.318 -5.922 1.00 31.45 180 SER A CA 1
ATOM 1379 C C . SER A 1 180 ? 13.240 13.066 -5.989 1.00 31.45 180 SER A C 1
ATOM 1381 O O . SER A 1 180 ? 13.387 13.938 -6.851 1.00 31.45 180 SER A O 1
ATOM 1383 N N . VAL A 1 181 ? 14.227 12.806 -5.116 1.00 29.22 181 VAL A N 1
ATOM 1384 C CA . VAL A 1 181 ? 15.578 13.412 -5.249 1.00 29.22 181 VAL A CA 1
ATOM 1385 C C . VAL A 1 181 ? 16.688 12.426 -4.937 1.00 29.22 181 VAL A C 1
ATOM 1387 O O . VAL A 1 181 ? 16.662 11.877 -3.817 1.00 29.22 181 VAL A O 1
#

Radius of gyration: 16.14 Å; chains: 1; bounding box: 45×36×42 Å

Secondary structure (DSSP, 8-state):
-HHHHHHHHHHHHHHH-HHHHHHHTSPPSHHHHHHHHHHHHHHHHHHHH-TTSHHHHHHHHHHHHHHTT-HHHHHHHHHHHHHHHHHHHHHHHHHHHHTSB---SS-HHHHHHHHHHHHHHHHHHH-SSS-SS--S-HHHHHHHHHHHHHHHHTB-HHHHHHHHTSPPPHHHHHHHHGGG-

Foldseek 3Di:
DVLVVVLVVVVVVCVVQLLLVLLLPDDQALLSLLLVLLLLLLLLLVLLVCLPDPSVVVLVVLVVCVVPVVPNVVSVCVVCCVRCVVSNVSNLVRCVVVVQFDADDDRLVVLVVVLNVLSSVVSVQRNPPDRVDDDPDDVVSSLVSSVVSCVSSGGDPVSCVVNVPDDDPVSSVCSSPVSPD

Sequence (181 aa):
TKSALYAEILADECDADPGLKGLLALEPSTETLVVLVRGMVGHFRQASEAPEQEEAQRLRLMMTSQIDDGEFARFLYEKIGSLIGPVFTASLDRAVAAGDASRVGRESLNLFWFAHHTVFMAALSRLPAVPCLTYGNAADLERQTCEFILRGIGLNEAAIAEHLDRELSPDQMRAVARESV